Protein AF-A0A350X0D5-F1 (afdb_monomer)

Nearest PDB structures (foldseek):
  3cgc-assembly1_B  TM=9.652E-01  e=9.238E-04  Bacillus anthracis str. Ames
  6pfz-assembly2_A  TM=9.569E-01  e=2.882E-03  Archaeoglobus fulgidus DSM 4304
  6pfz-assembly1_D  TM=9.538E-01  e=4.486E-03  Archaeoglobus fulgidus DSM 4304
  7xi6-assembly1_B  TM=2.907E-01  e=1.413E+00  Saccharolobus solfataricus
  7xi6-assembly1_A  TM=2.735E-01  e=4.694E+00  Saccharolobus solfataricus

Foldseek 3Di:
DQDDPVVVVVVVVVVVCVVVVHPDDDPDAQSWDWDDDPPDIDIDGHDDPVRCVVVVHDDDDDWDWDWPDDPVDPPTDTDID

Sequence (81 aa):
KIPLAWGANRQGRLVADHINGLDAKFNGSLGTSVAKVFDLDVALTGLNERALQAANMPYEAITVHPNNHAGYYPGAAQLHL

Mean predicted aligned error: 3.64 Å

Structure (mmCIF, N/CA/C/O backbone):
data_AF-A0A350X0D5-F1
#
_entry.id   AF-A0A350X0D5-F1
#
loop_
_atom_site.group_PDB
_atom_site.id
_atom_site.type_symbol
_atom_site.label_atom_id
_atom_site.label_alt_id
_atom_site.label_comp_id
_atom_site.label_asym_id
_atom_site.label_entity_id
_atom_site.label_seq_id
_atom_site.pdbx_PDB_ins_code
_atom_site.Cartn_x
_atom_site.Cartn_y
_atom_site.Cartn_z
_atom_site.occupancy
_atom_site.B_iso_or_equiv
_atom_site.auth_seq_id
_atom_site.auth_comp_id
_atom_site.auth_asym_id
_atom_site.auth_atom_id
_atom_site.pdbx_PDB_model_num
ATOM 1 N N . LYS A 1 1 ? -15.486 3.644 3.528 1.00 64.62 1 LYS A N 1
ATOM 2 C CA . LYS A 1 1 ? -15.208 2.486 4.424 1.00 64.62 1 LYS A CA 1
ATOM 3 C C . LYS A 1 1 ? -14.404 1.459 3.633 1.00 64.62 1 LYS A C 1
ATOM 5 O O . LYS A 1 1 ? -14.641 1.373 2.437 1.00 64.62 1 LYS A O 1
ATOM 10 N N . ILE A 1 2 ? -13.484 0.722 4.264 1.00 85.06 2 ILE A N 1
ATOM 11 C CA . ILE A 1 2 ? -12.615 -0.263 3.594 1.00 85.06 2 ILE A CA 1
ATOM 12 C C . ILE A 1 2 ? -12.985 -1.667 4.106 1.00 85.06 2 ILE A C 1
ATOM 14 O O . ILE A 1 2 ? -12.556 -2.036 5.201 1.00 85.06 2 ILE A O 1
ATOM 18 N N . PRO A 1 3 ? -13.844 -2.419 3.397 1.00 88.31 3 PRO A N 1
ATOM 19 C CA . PRO A 1 3 ? -14.358 -3.699 3.878 1.00 88.31 3 PRO A CA 1
ATOM 20 C C . PRO A 1 3 ? -13.338 -4.826 3.644 1.00 88.31 3 PRO A C 1
ATOM 22 O O . PRO A 1 3 ? -13.401 -5.533 2.645 1.00 88.31 3 PRO A O 1
ATOM 25 N N . LEU A 1 4 ? -12.385 -4.988 4.566 1.00 92.69 4 LEU A N 1
ATOM 26 C CA . LEU A 1 4 ? -11.356 -6.036 4.511 1.00 92.69 4 LEU A CA 1
ATOM 27 C C . LEU A 1 4 ? -11.330 -6.867 5.797 1.00 92.69 4 LEU A C 1
ATO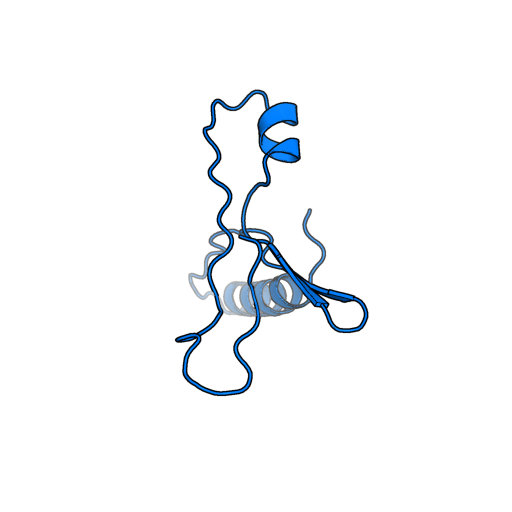M 29 O O . LEU A 1 4 ? -11.501 -6.335 6.897 1.00 92.69 4 LEU A O 1
ATOM 33 N N . ALA A 1 5 ? -11.033 -8.164 5.660 1.00 92.62 5 ALA A N 1
ATOM 34 C CA . ALA A 1 5 ? -11.001 -9.119 6.772 1.00 92.62 5 ALA A CA 1
ATOM 35 C C . ALA A 1 5 ? -10.027 -8.705 7.890 1.00 92.62 5 ALA A C 1
ATOM 37 O O . ALA A 1 5 ? -10.347 -8.804 9.073 1.00 92.62 5 ALA 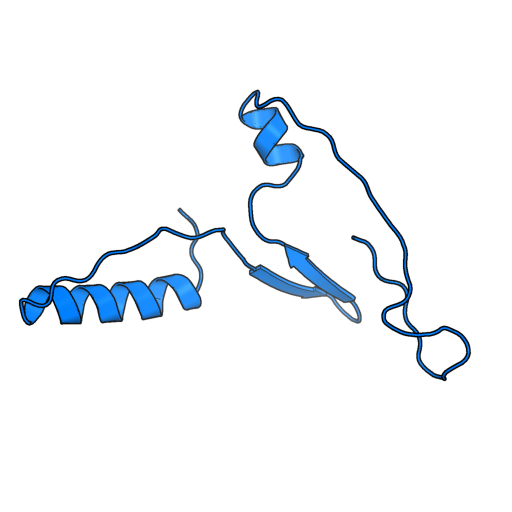A O 1
ATOM 38 N N . TRP A 1 6 ? -8.857 -8.173 7.520 1.00 89.81 6 TRP A N 1
ATOM 39 C CA . TRP A 1 6 ? -7.862 -7.690 8.480 1.00 89.81 6 TRP A CA 1
ATOM 40 C C . TRP A 1 6 ? -8.421 -6.597 9.403 1.00 89.81 6 TRP A C 1
ATOM 42 O O . TRP A 1 6 ? -8.223 -6.647 10.618 1.00 89.81 6 TRP A O 1
ATOM 52 N N . GLY A 1 7 ? -9.154 -5.631 8.834 1.00 91.88 7 GLY A N 1
ATOM 53 C CA . GLY A 1 7 ? -9.777 -4.545 9.591 1.00 91.88 7 GLY A CA 1
ATOM 54 C C . GLY A 1 7 ? -10.885 -5.060 10.504 1.00 91.88 7 GLY A C 1
ATOM 55 O O . GL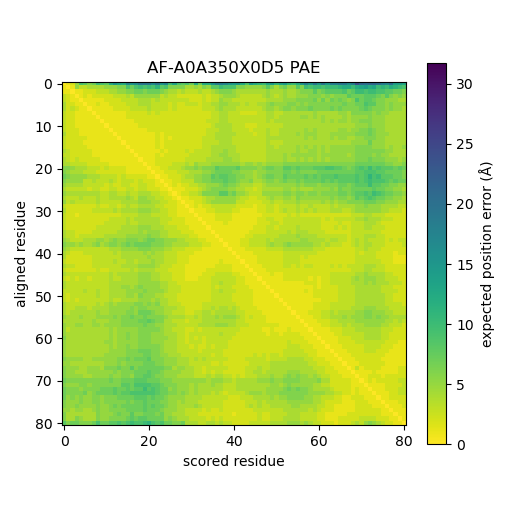Y A 1 7 ? -10.928 -4.683 11.673 1.00 91.88 7 GLY A O 1
ATOM 56 N N . ALA A 1 8 ? -11.713 -5.979 9.999 1.00 93.31 8 ALA A N 1
ATOM 57 C CA . ALA A 1 8 ? -12.805 -6.585 10.756 1.00 93.31 8 ALA A CA 1
ATOM 58 C C . ALA A 1 8 ? -12.306 -7.329 12.008 1.00 93.31 8 ALA A C 1
ATOM 60 O O . ALA A 1 8 ? -12.792 -7.067 13.106 1.00 93.31 8 ALA A O 1
ATOM 61 N N . ASN A 1 9 ? -11.286 -8.185 11.876 1.00 94.56 9 ASN A N 1
ATOM 62 C CA . ASN A 1 9 ? -10.752 -8.951 13.009 1.00 94.56 9 ASN A CA 1
ATOM 63 C C . ASN A 1 9 ? -10.140 -8.046 14.090 1.00 94.56 9 ASN A C 1
ATOM 65 O O . ASN A 1 9 ? -10.375 -8.247 15.283 1.00 94.56 9 ASN A O 1
ATOM 69 N N . ARG A 1 10 ? -9.383 -7.015 13.689 1.00 93.44 10 ARG A N 1
ATOM 70 C CA . ARG A 1 10 ? -8.782 -6.064 14.640 1.00 93.44 10 ARG A CA 1
ATOM 71 C C . ARG A 1 10 ? -9.825 -5.206 15.340 1.00 93.44 10 ARG A C 1
ATOM 73 O O . ARG A 1 10 ? -9.719 -4.989 16.541 1.00 93.44 10 ARG A O 1
ATOM 80 N N . GLN A 1 11 ? -10.834 -4.743 14.609 1.00 94.31 11 GLN A N 1
ATOM 81 C CA . GLN A 1 11 ? -11.931 -3.982 15.199 1.00 94.31 11 GLN A CA 1
ATOM 82 C C . GLN A 1 11 ? -12.781 -4.856 16.132 1.00 94.31 11 GLN A C 1
ATOM 84 O O . GLN A 1 11 ? -13.175 -4.384 17.191 1.00 94.31 11 GLN A O 1
ATOM 89 N N . GLY A 1 12 ? -12.983 -6.139 15.818 1.00 95.56 12 GLY A N 1
ATOM 90 C CA . GLY A 1 12 ? -13.625 -7.089 16.733 1.00 95.56 12 GLY A CA 1
ATOM 91 C C . GLY A 1 12 ? -12.842 -7.270 18.038 1.00 95.56 12 GLY A C 1
ATOM 92 O O . GLY A 1 12 ? -13.417 -7.197 19.123 1.00 95.56 12 GLY A O 1
ATOM 93 N N . ARG A 1 13 ? -11.512 -7.422 17.955 1.00 96.19 13 ARG A N 1
ATOM 94 C CA . ARG A 1 13 ? -10.647 -7.477 19.146 1.00 96.19 13 ARG A CA 1
ATOM 95 C C . ARG A 1 13 ? -10.711 -6.186 19.964 1.00 96.19 13 ARG A C 1
ATOM 97 O O . ARG A 1 13 ? -10.787 -6.269 21.187 1.00 96.19 13 ARG A O 1
ATOM 104 N N . LEU A 1 14 ? -10.715 -5.034 19.293 1.00 96.88 14 LEU A N 1
ATOM 105 C CA . LEU A 1 14 ? -10.820 -3.717 19.922 1.00 96.88 14 LEU A CA 1
ATOM 106 C C . LEU A 1 14 ? -12.124 -3.564 20.713 1.00 96.88 14 LEU A C 1
ATOM 108 O O . LEU A 1 14 ? -12.102 -3.074 21.835 1.00 96.88 14 LEU A O 1
ATOM 112 N N . VAL A 1 15 ? -13.246 -4.035 20.157 1.00 97.25 15 VAL A N 1
ATOM 113 C CA . VAL A 1 15 ? -14.531 -4.065 20.871 1.00 97.25 15 VAL A CA 1
ATOM 114 C C . VAL A 1 15 ? -14.413 -4.894 22.152 1.00 97.25 15 VAL A C 1
ATOM 116 O O . VAL A 1 15 ? -14.862 -4.449 23.205 1.00 97.25 15 VAL A O 1
ATOM 119 N N . ALA A 1 16 ? -13.766 -6.062 22.097 1.00 98.00 16 ALA A N 1
ATOM 120 C CA . ALA A 1 16 ? -13.534 -6.868 23.294 1.00 98.00 16 ALA A CA 1
ATOM 121 C C . ALA A 1 16 ? -12.637 -6.150 24.321 1.00 98.00 16 ALA A C 1
ATOM 123 O O . ALA A 1 16 ? -12.919 -6.225 25.513 1.00 98.00 16 ALA A O 1
ATOM 124 N N . ASP A 1 17 ? -11.597 -5.429 23.892 1.00 97.94 17 ASP A N 1
ATOM 125 C CA . ASP A 1 17 ? -10.759 -4.627 24.798 1.00 97.94 17 ASP A CA 1
ATOM 126 C C . ASP A 1 17 ? -11.568 -3.543 25.517 1.00 97.94 17 ASP A C 1
ATOM 128 O O . ASP A 1 17 ? -11.483 -3.422 26.739 1.00 97.94 17 ASP A O 1
ATOM 132 N N . HIS A 1 18 ? -12.413 -2.815 24.783 1.00 97.44 18 HIS A N 1
ATOM 133 C CA . HIS A 1 18 ? -13.284 -1.789 25.363 1.00 97.44 18 HIS A CA 1
ATOM 134 C C . HIS A 1 18 ? -14.297 -2.369 26.349 1.00 97.44 18 HIS A C 1
ATOM 136 O O . HIS A 1 18 ? -14.489 -1.798 27.419 1.00 97.44 18 HIS A O 1
ATOM 142 N N . ILE A 1 19 ? -14.899 -3.523 26.037 1.00 98.31 19 ILE A N 1
ATOM 143 C CA . ILE A 1 19 ? -15.812 -4.226 26.956 1.00 98.31 19 ILE A CA 1
ATOM 144 C C . ILE A 1 19 ? -15.101 -4.600 28.268 1.00 98.31 19 ILE A C 1
ATOM 146 O O . ILE A 1 19 ? -15.715 -4.552 29.330 1.00 98.31 19 ILE A O 1
ATOM 150 N N . ASN A 1 20 ? -13.808 -4.932 28.211 1.00 98.38 20 ASN A N 1
ATOM 151 C CA . ASN A 1 20 ? -13.004 -5.295 29.382 1.00 98.38 20 ASN A CA 1
ATOM 152 C C . ASN A 1 20 ? -12.327 -4.091 30.069 1.00 98.38 20 ASN A C 1
ATOM 154 O O . ASN A 1 20 ? -11.481 -4.283 30.940 1.00 98.38 20 ASN A O 1
ATOM 158 N N . GLY A 1 21 ? -12.674 -2.854 29.694 1.00 97.69 21 GLY A N 1
ATOM 159 C CA . GLY A 1 21 ? -12.139 -1.641 30.320 1.00 97.69 21 GLY A CA 1
ATOM 160 C C . GLY A 1 21 ? -10.663 -1.360 30.018 1.00 97.69 21 GLY A C 1
ATOM 161 O O . GLY A 1 21 ? -10.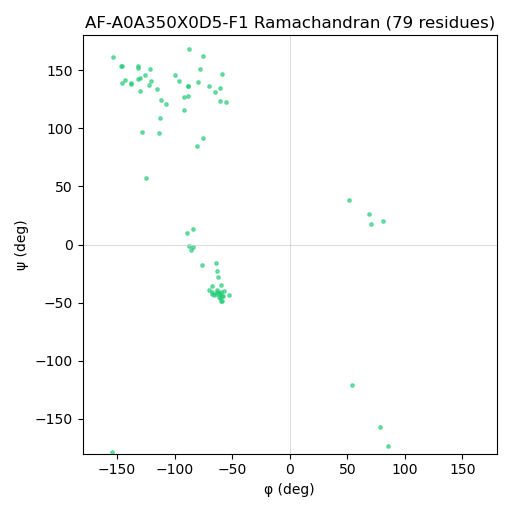034 -0.582 30.733 1.00 97.69 21 GLY A O 1
ATOM 162 N N . LEU A 1 22 ? -10.098 -1.983 28.979 1.00 98.00 22 LEU A N 1
ATOM 163 C CA . LEU A 1 22 ? -8.726 -1.727 28.548 1.00 98.00 22 LEU A CA 1
ATOM 164 C C . LEU A 1 22 ? -8.660 -0.444 27.707 1.00 98.00 22 LEU A C 1
ATOM 166 O O . LEU A 1 22 ? -9.512 -0.205 26.847 1.00 98.00 22 LEU A O 1
ATOM 170 N N . ASP A 1 23 ? -7.617 0.365 27.916 1.00 94.94 23 ASP A N 1
ATOM 171 C CA . ASP A 1 23 ? -7.339 1.528 27.065 1.00 94.94 23 ASP A CA 1
ATOM 172 C C . ASP A 1 23 ? -6.743 1.059 25.730 1.00 94.94 23 ASP A C 1
ATOM 174 O O . ASP A 1 23 ? -5.536 0.858 25.585 1.00 94.94 23 ASP A O 1
ATOM 178 N N . ALA A 1 24 ? -7.621 0.833 24.754 1.00 94.62 24 ALA A N 1
ATOM 179 C CA . ALA A 1 24 ? -7.262 0.409 23.410 1.00 94.62 24 ALA A CA 1
ATOM 180 C C . ALA A 1 24 ? -7.741 1.432 22.370 1.00 94.62 24 ALA A C 1
ATOM 182 O O . ALA A 1 24 ? -8.841 1.980 22.464 1.00 94.62 24 ALA A O 1
ATOM 183 N N . LYS A 1 25 ? -6.927 1.691 21.339 1.00 94.00 25 LYS A N 1
ATOM 184 C CA . LYS A 1 25 ? -7.220 2.689 20.295 1.00 94.00 25 LYS A CA 1
ATOM 185 C C . LYS A 1 25 ? -7.053 2.107 18.899 1.00 94.00 25 LYS A C 1
ATOM 187 O O . LYS A 1 25 ? -6.147 1.319 18.634 1.00 94.00 25 LYS A O 1
ATOM 192 N N . PHE A 1 26 ? -7.927 2.530 17.988 1.00 91.19 26 PHE A N 1
ATOM 193 C CA . PHE A 1 26 ? -7.796 2.225 16.569 1.00 91.19 26 PHE A CA 1
ATOM 194 C C . PHE A 1 26 ? -7.013 3.330 15.865 1.00 91.19 26 PHE A C 1
ATOM 196 O O . PHE A 1 26 ? -7.498 4.449 15.740 1.00 91.19 26 PHE A O 1
ATOM 203 N N . ASN A 1 27 ? -5.838 2.996 15.337 1.00 90.31 27 ASN A N 1
ATOM 204 C CA . ASN A 1 27 ? -4.961 3.958 14.658 1.00 90.31 27 ASN A CA 1
ATOM 205 C C . ASN A 1 27 ? -5.329 4.186 13.179 1.00 90.31 27 ASN A C 1
ATOM 207 O O . ASN A 1 27 ? -4.541 4.739 12.418 1.00 90.31 27 ASN A O 1
ATOM 211 N N . GLY A 1 28 ? -6.511 3.738 12.753 1.00 90.50 28 GLY A N 1
ATOM 212 C CA . GLY A 1 28 ? -6.937 3.804 11.361 1.00 90.50 28 GLY A CA 1
ATOM 213 C C . GLY A 1 28 ? -6.458 2.620 10.517 1.00 90.50 28 GLY A C 1
ATOM 214 O O . GLY A 1 28 ? -5.922 1.625 11.005 1.00 90.50 28 GLY A O 1
ATOM 215 N N . SER A 1 29 ? -6.709 2.720 9.215 1.00 91.69 29 SER A N 1
ATOM 216 C CA . SER A 1 29 ? -6.298 1.740 8.213 1.00 91.69 29 SER A CA 1
ATOM 217 C C . SER A 1 29 ? -5.788 2.477 6.985 1.00 91.69 29 SER A C 1
ATOM 219 O O . SER A 1 29 ? -6.409 3.442 6.548 1.00 91.69 29 SER A O 1
ATOM 221 N N . LEU A 1 30 ? -4.689 1.985 6.415 1.00 93.56 30 LEU A N 1
ATOM 222 C CA . LEU A 1 30 ? -4.144 2.483 5.152 1.00 93.56 30 LEU A CA 1
ATOM 223 C C . LEU A 1 30 ? -4.821 1.855 3.928 1.00 93.56 30 LEU A C 1
ATOM 225 O O . LEU A 1 30 ? -4.462 2.178 2.805 1.00 93.56 30 LEU A O 1
ATOM 229 N N . GLY A 1 31 ? -5.767 0.931 4.115 1.00 93.12 31 GLY A N 1
ATOM 230 C CA . GLY A 1 31 ? -6.387 0.230 2.992 1.00 93.12 31 GLY A CA 1
ATOM 231 C C . GLY A 1 31 ? -5.461 -0.735 2.258 1.00 93.12 31 GLY A C 1
ATOM 232 O O . GLY A 1 31 ? -5.680 -1.003 1.081 1.00 93.12 31 GLY A O 1
ATOM 233 N N . THR A 1 32 ? -4.441 -1.256 2.945 1.00 95.69 32 THR A N 1
ATOM 234 C CA . THR A 1 32 ? -3.533 -2.263 2.395 1.00 95.69 32 THR A CA 1
ATOM 235 C C . THR A 1 32 ? -4.319 -3.466 1.892 1.00 95.69 32 THR A C 1
ATOM 237 O O . THR A 1 32 ? -5.077 -4.084 2.645 1.00 95.69 32 THR A O 1
ATOM 240 N N . SER A 1 33 ? -4.144 -3.791 0.618 1.00 95.50 33 SER A N 1
ATOM 241 C CA . SER A 1 33 ? -4.853 -4.881 -0.042 1.00 95.50 33 SER A CA 1
ATOM 242 C C . SER A 1 33 ? -3.967 -5.531 -1.097 1.00 95.50 33 SER A C 1
ATOM 244 O O . SER A 1 33 ? -3.042 -4.906 -1.616 1.00 95.50 33 SER A O 1
ATOM 246 N N . VAL A 1 34 ? -4.237 -6.805 -1.375 1.00 96.94 34 VAL A N 1
ATOM 247 C CA . VAL A 1 34 ? -3.543 -7.597 -2.389 1.00 96.94 34 VAL A CA 1
ATOM 248 C C . VAL A 1 34 ? -4.545 -8.523 -3.066 1.00 96.94 34 VAL A C 1
ATOM 250 O O . VAL A 1 34 ? -5.445 -9.053 -2.410 1.00 96.94 34 VAL A O 1
ATOM 253 N N . ALA A 1 35 ? -4.393 -8.703 -4.371 1.00 97.38 35 ALA A N 1
ATOM 254 C CA . ALA A 1 35 ? -5.173 -9.633 -5.166 1.00 97.38 35 ALA A CA 1
ATOM 255 C C . ALA A 1 35 ? -4.263 -10.372 -6.148 1.00 97.38 35 ALA A C 1
ATOM 257 O O . ALA A 1 35 ? -3.394 -9.768 -6.776 1.00 97.38 35 ALA A O 1
ATOM 258 N N . LYS A 1 36 ? -4.509 -11.673 -6.305 1.00 97.69 36 LYS A N 1
ATOM 259 C CA . LYS A 1 36 ? -3.902 -12.481 -7.360 1.00 97.69 36 LYS A CA 1
ATOM 260 C C . LYS A 1 36 ? -4.768 -12.412 -8.612 1.00 97.69 36 LYS A C 1
ATOM 262 O O . LYS A 1 36 ? -5.968 -12.681 -8.548 1.00 97.69 36 LYS A O 1
ATOM 267 N N . VAL A 1 37 ? -4.160 -12.072 -9.740 1.00 98.00 37 VAL A N 1
ATOM 268 C CA . VAL A 1 37 ? -4.799 -11.970 -11.054 1.00 98.00 37 VAL A CA 1
ATOM 269 C C . VAL A 1 37 ? -3.975 -12.798 -12.032 1.00 98.00 37 VAL A C 1
ATOM 271 O O . VAL A 1 37 ? -2.957 -12.342 -12.546 1.00 98.00 37 VAL A O 1
ATOM 274 N N . PHE A 1 38 ? -4.405 -14.041 -12.261 1.00 97.31 38 PHE A N 1
ATOM 275 C CA . PHE A 1 38 ? -3.609 -15.048 -12.973 1.00 97.31 38 PHE A CA 1
ATOM 276 C C . PHE A 1 38 ? -2.224 -15.212 -12.317 1.00 97.31 38 PHE A C 1
ATOM 278 O O . PHE A 1 38 ? -2.128 -15.516 -11.122 1.00 97.31 38 PHE A O 1
ATOM 285 N N . ASP A 1 39 ? -1.159 -14.973 -13.077 1.00 95.94 39 ASP A N 1
ATOM 286 C CA . ASP A 1 39 ? 0.226 -15.069 -12.622 1.00 95.94 39 ASP A CA 1
ATOM 287 C C . ASP A 1 39 ? 0.737 -13.785 -11.955 1.00 95.94 39 ASP A C 1
ATOM 289 O O . ASP A 1 39 ? 1.840 -13.780 -11.417 1.00 95.94 39 ASP A O 1
ATOM 293 N N . LEU A 1 40 ? -0.060 -12.711 -11.943 1.00 96.56 40 LEU A N 1
ATOM 294 C CA . LEU A 1 40 ? 0.307 -11.440 -11.325 1.00 96.56 40 LEU A CA 1
ATOM 295 C C . LEU A 1 40 ? -0.245 -11.331 -9.906 1.00 96.56 40 LEU A C 1
ATOM 297 O O . LEU A 1 40 ? -1.397 -11.676 -9.643 1.00 96.56 40 LEU A O 1
ATOM 301 N N . ASP A 1 41 ? 0.558 -10.761 -9.017 1.00 97.75 41 ASP A N 1
ATOM 302 C CA . ASP A 1 41 ? 0.111 -10.296 -7.711 1.00 97.75 41 ASP A CA 1
ATOM 303 C C . ASP A 1 41 ? 0.077 -8.763 -7.737 1.00 97.75 41 ASP A C 1
ATOM 305 O O . ASP A 1 41 ? 1.083 -8.107 -8.008 1.00 97.75 41 ASP A O 1
ATOM 309 N N . VAL A 1 42 ? -1.098 -8.185 -7.483 1.00 97.56 42 VAL A N 1
ATOM 310 C CA . VAL A 1 42 ? -1.321 -6.734 -7.480 1.00 97.56 42 VAL A CA 1
ATOM 311 C C . VAL A 1 42 ? -1.610 -6.297 -6.057 1.00 97.56 42 VAL A C 1
ATOM 313 O O . VAL A 1 42 ? -2.538 -6.803 -5.425 1.00 97.56 42 VAL A O 1
ATOM 316 N N . ALA A 1 43 ? -0.833 -5.346 -5.550 1.00 97.00 43 ALA A N 1
ATOM 317 C CA . ALA A 1 43 ? -0.972 -4.837 -4.196 1.00 97.00 43 ALA A CA 1
ATOM 318 C C . ALA A 1 43 ? -0.986 -3.310 -4.178 1.00 97.00 43 ALA A C 1
ATOM 320 O O . ALA A 1 43 ? -0.393 -2.657 -5.033 1.00 97.00 43 ALA A O 1
ATOM 321 N N . LEU A 1 44 ? -1.656 -2.744 -3.178 1.00 96.12 44 LEU A N 1
ATOM 322 C CA . LEU A 1 44 ? -1.631 -1.310 -2.906 1.00 96.12 44 LEU A CA 1
ATOM 323 C C . LEU A 1 44 ? -1.717 -1.052 -1.404 1.00 96.12 44 LEU A C 1
ATOM 325 O O . LEU A 1 44 ? -2.286 -1.842 -0.646 1.00 96.12 44 LEU A O 1
ATOM 329 N N . THR A 1 45 ? -1.183 0.084 -0.976 1.00 96.00 45 THR A N 1
ATOM 330 C CA . THR A 1 45 ? -1.343 0.602 0.381 1.00 96.00 45 THR A CA 1
ATOM 331 C C . THR A 1 45 ? -1.408 2.124 0.327 1.00 96.00 45 THR A C 1
ATOM 333 O O . THR A 1 45 ? -0.661 2.745 -0.422 1.00 96.00 45 THR A O 1
ATOM 336 N N . GLY A 1 46 ? -2.298 2.734 1.107 1.00 95.69 46 GLY A N 1
ATOM 337 C CA . GLY A 1 46 ? -2.529 4.176 1.074 1.00 95.69 46 GLY A CA 1
ATOM 338 C C . GLY A 1 46 ? -3.389 4.630 -0.109 1.00 95.69 46 GLY A C 1
ATOM 339 O O . GLY A 1 46 ? -4.198 3.874 -0.651 1.00 95.69 46 GLY A O 1
ATOM 340 N N . LEU A 1 47 ? -3.246 5.906 -0.468 1.00 96.06 47 LEU A N 1
ATOM 341 C CA . LEU A 1 47 ? -3.973 6.523 -1.573 1.00 96.06 47 LEU A CA 1
ATOM 342 C C . LEU A 1 47 ? -3.203 6.336 -2.880 1.00 96.06 47 LEU A C 1
ATOM 344 O O . LEU A 1 47 ? -1.997 6.553 -2.928 1.00 96.06 47 LEU A O 1
ATOM 348 N N . ASN A 1 48 ? -3.919 5.983 -3.944 1.00 95.62 48 ASN A N 1
ATOM 349 C CA . ASN A 1 48 ? -3.384 6.038 -5.300 1.00 95.62 48 ASN A CA 1
ATOM 350 C C . ASN A 1 48 ? -3.600 7.430 -5.916 1.00 95.62 48 ASN A C 1
ATOM 352 O O . ASN A 1 48 ? -4.387 8.235 -5.408 1.00 95.62 48 ASN A O 1
ATOM 356 N N . GLU A 1 49 ? -2.942 7.687 -7.045 1.00 97.25 49 GLU A N 1
ATOM 357 C CA . GLU A 1 49 ? -3.036 8.958 -7.774 1.00 97.25 49 GLU A CA 1
ATOM 358 C C . GLU A 1 49 ? -4.482 9.364 -8.071 1.00 97.25 49 GLU A C 1
ATOM 360 O O . GLU A 1 49 ? -4.870 10.502 -7.831 1.00 97.25 49 GLU A O 1
ATOM 365 N N . ARG A 1 50 ? -5.324 8.416 -8.503 1.00 96.56 50 ARG A N 1
ATOM 366 C CA . ARG A 1 50 ? -6.740 8.679 -8.795 1.00 96.56 50 ARG A CA 1
ATOM 367 C C . ARG A 1 50 ? -7.497 9.207 -7.571 1.00 96.56 50 ARG A C 1
ATOM 369 O O . ARG A 1 50 ? -8.336 10.096 -7.708 1.00 96.56 50 ARG A O 1
ATOM 376 N N . ALA A 1 51 ? -7.232 8.659 -6.386 1.00 96.19 51 ALA A N 1
ATOM 377 C CA . ALA A 1 51 ? -7.851 9.116 -5.146 1.00 96.19 51 ALA A CA 1
ATOM 378 C C . ALA A 1 51 ? -7.330 10.500 -4.722 1.00 96.19 51 ALA A C 1
ATOM 380 O O . ALA A 1 51 ? -8.122 11.331 -4.282 1.00 96.19 51 ALA A O 1
ATOM 381 N N . LEU A 1 52 ? -6.030 10.764 -4.896 1.00 97.50 52 LEU A N 1
ATOM 382 C CA . LEU A 1 52 ? -5.415 12.067 -4.603 1.00 97.50 52 LEU A CA 1
ATOM 383 C C . LEU A 1 52 ? -5.943 13.168 -5.532 1.00 97.50 52 LEU A C 1
ATOM 385 O O . LEU A 1 52 ? -6.313 14.243 -5.058 1.00 97.50 52 LEU A O 1
ATOM 389 N N . GLN A 1 53 ? -6.072 12.868 -6.827 1.00 97.94 53 GLN A N 1
ATOM 390 C 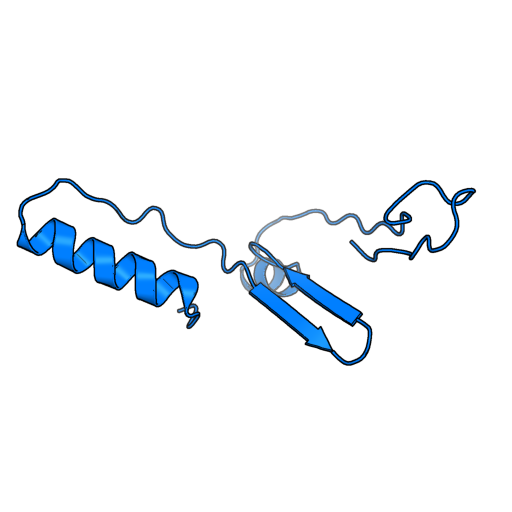CA . GLN A 1 53 ? -6.694 13.747 -7.821 1.00 97.94 53 GLN A CA 1
ATOM 391 C C . GLN A 1 53 ? -8.140 14.078 -7.440 1.00 97.94 53 GLN A C 1
ATOM 393 O O . GLN A 1 53 ? -8.515 15.246 -7.395 1.00 97.94 53 GLN A O 1
ATOM 398 N N . ALA A 1 54 ? -8.946 13.066 -7.098 1.00 97.81 54 ALA A N 1
ATOM 399 C CA . ALA A 1 54 ? -10.335 13.270 -6.680 1.00 97.81 54 ALA A CA 1
ATOM 400 C C . ALA A 1 54 ? -10.460 14.109 -5.394 1.00 97.81 54 ALA A C 1
ATOM 402 O O . ALA A 1 54 ? -11.460 14.799 -5.201 1.00 97.81 54 ALA A O 1
ATOM 403 N N . ALA A 1 55 ? -9.449 14.059 -4.524 1.00 97.50 55 ALA A N 1
ATOM 404 C CA . ALA A 1 55 ? -9.379 14.842 -3.297 1.00 97.50 55 ALA A CA 1
ATOM 405 C C . ALA A 1 55 ? -8.757 16.242 -3.486 1.00 97.50 55 ALA A C 1
ATOM 407 O O . ALA A 1 55 ? -8.672 16.986 -2.511 1.00 97.50 55 ALA A O 1
ATOM 408 N N . ASN A 1 56 ? -8.329 16.611 -4.703 1.00 97.94 56 ASN A N 1
ATOM 409 C CA . ASN A 1 56 ? -7.567 17.835 -4.991 1.00 97.94 56 ASN A CA 1
ATOM 410 C C . ASN A 1 56 ? -6.333 18.005 -4.084 1.00 97.94 56 ASN A C 1
ATOM 412 O O . ASN A 1 56 ? -6.016 19.109 -3.638 1.00 97.94 56 ASN A O 1
ATOM 416 N N . MET A 1 57 ? -5.644 16.901 -3.787 1.00 98.19 57 MET A N 1
ATOM 417 C CA . MET A 1 57 ? -4.423 16.915 -2.986 1.00 98.19 57 MET A CA 1
ATOM 418 C C . MET A 1 57 ? -3.197 17.041 -3.901 1.00 98.19 57 MET A C 1
ATOM 420 O O . MET A 1 57 ? -3.060 16.224 -4.811 1.00 98.19 57 MET A O 1
ATOM 424 N N . PRO A 1 58 ? -2.293 18.015 -3.678 1.00 98.06 58 PRO A N 1
ATOM 425 C CA . PRO A 1 58 ? -1.028 18.092 -4.405 1.00 98.06 58 PRO A CA 1
ATOM 426 C C . PRO A 1 58 ? -0.180 16.840 -4.163 1.00 98.06 58 PRO A C 1
ATOM 428 O O . PRO A 1 58 ? -0.042 16.404 -3.018 1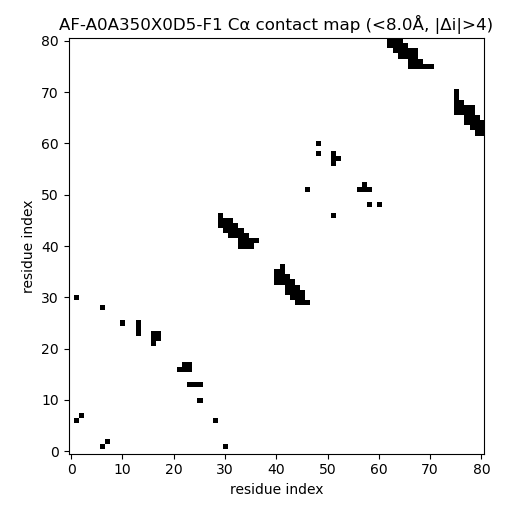.00 98.06 58 PRO A O 1
ATOM 431 N N . TYR A 1 59 ? 0.390 16.269 -5.223 1.00 98.00 59 TYR A N 1
ATOM 432 C CA . TYR A 1 59 ? 1.247 15.089 -5.136 1.00 98.00 59 TYR A CA 1
ATOM 433 C C . TYR A 1 59 ? 2.244 15.031 -6.301 1.00 98.00 59 TYR A C 1
ATOM 435 O O . TYR A 1 59 ? 2.039 15.655 -7.341 1.00 98.00 59 TYR A O 1
ATOM 443 N N . GLU A 1 60 ? 3.294 14.236 -6.120 1.00 98.06 60 GLU A N 1
ATOM 444 C CA . GLU A 1 60 ? 4.202 13.788 -7.176 1.00 98.06 60 GLU A CA 1
ATOM 445 C C . GLU A 1 60 ? 4.184 12.256 -7.211 1.00 98.06 60 GLU A C 1
ATOM 447 O O . GLU A 1 60 ? 3.939 11.611 -6.187 1.00 98.06 60 GLU A O 1
ATOM 452 N N . ALA A 1 61 ? 4.426 11.671 -8.382 1.00 97.06 61 ALA A N 1
ATOM 453 C CA . ALA A 1 61 ? 4.460 10.227 -8.569 1.00 97.06 61 ALA A CA 1
ATOM 454 C C . ALA A 1 61 ? 5.713 9.814 -9.345 1.00 97.06 61 ALA A C 1
ATOM 456 O O . ALA A 1 61 ? 6.150 10.500 -10.270 1.00 97.06 61 ALA A O 1
ATOM 457 N N . ILE A 1 62 ? 6.282 8.677 -8.954 1.00 97.69 62 ILE A N 1
ATOM 458 C CA . ILE A 1 62 ? 7.411 8.033 -9.622 1.00 97.69 62 ILE A CA 1
ATOM 459 C C . ILE A 1 62 ? 7.024 6.571 -9.823 1.00 97.69 62 ILE A C 1
ATOM 461 O O . ILE A 1 62 ? 6.593 5.924 -8.873 1.00 97.69 62 ILE A O 1
ATOM 465 N N . THR A 1 63 ? 7.218 6.063 -11.039 1.00 97.50 63 THR A N 1
ATOM 466 C CA . THR A 1 63 ? 7.009 4.653 -11.385 1.00 97.50 63 THR A CA 1
ATOM 467 C C . THR A 1 63 ? 8.338 4.023 -11.771 1.00 97.50 63 THR A C 1
ATOM 469 O O . THR A 1 63 ? 9.106 4.611 -12.540 1.00 97.50 63 THR A O 1
ATOM 472 N N . VAL A 1 64 ? 8.624 2.832 -11.249 1.00 97.81 64 VAL A N 1
ATOM 473 C CA . VAL A 1 64 ? 9.878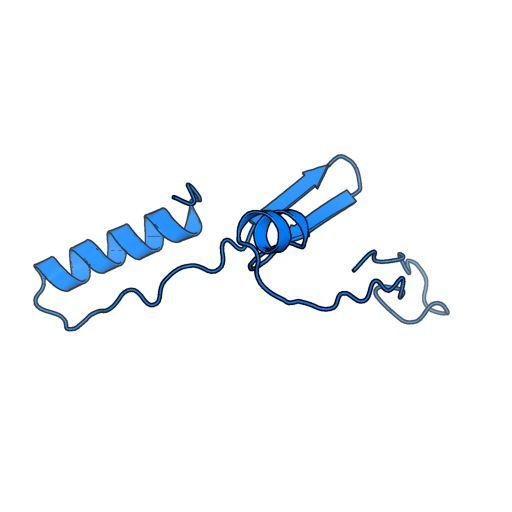 2.113 -11.519 1.00 97.81 64 VAL A CA 1
ATOM 474 C C . VAL A 1 64 ? 9.634 0.654 -11.889 1.00 97.81 64 VAL A C 1
ATOM 476 O O . VAL A 1 64 ? 8.650 0.036 -11.483 1.00 97.81 64 VAL A O 1
ATOM 479 N N . HIS A 1 65 ? 10.577 0.087 -12.649 1.00 97.81 65 HIS A N 1
ATOM 480 C CA . HIS A 1 65 ? 10.507 -1.295 -13.132 1.00 97.81 65 HIS A CA 1
ATOM 481 C C . HIS A 1 65 ? 11.738 -2.147 -12.767 1.00 97.81 65 HIS A C 1
ATOM 483 O O . HIS A 1 65 ? 12.424 -2.653 -13.663 1.00 97.81 65 HIS A O 1
ATOM 489 N N . PRO A 1 66 ? 12.081 -2.282 -11.469 1.00 97.44 66 PRO A N 1
ATOM 490 C CA . PRO A 1 66 ? 13.204 -3.103 -11.037 1.00 97.44 66 PRO A CA 1
ATOM 491 C C . PRO A 1 66 ? 12.860 -4.594 -11.108 1.00 97.44 66 PRO A C 1
ATOM 493 O O . PRO A 1 66 ? 11.696 -4.983 -11.098 1.00 97.44 66 PRO A O 1
ATOM 496 N N . ASN A 1 67 ? 13.878 -5.450 -11.095 1.00 98.19 67 ASN A N 1
ATOM 497 C CA . ASN A 1 67 ? 13.671 -6.870 -10.821 1.00 98.19 67 ASN A CA 1
ATOM 498 C C . ASN A 1 67 ? 13.482 -7.105 -9.315 1.00 98.19 67 ASN A C 1
ATOM 500 O O . ASN A 1 67 ? 14.048 -6.385 -8.491 1.00 98.19 67 ASN A O 1
ATOM 504 N N . ASN A 1 68 ? 12.729 -8.145 -8.956 1.00 96.44 68 ASN A N 1
ATOM 505 C CA . ASN A 1 68 ? 12.543 -8.582 -7.569 1.00 96.44 68 ASN A CA 1
ATOM 506 C C . ASN A 1 68 ? 13.848 -9.045 -6.890 1.00 96.44 68 ASN A C 1
ATOM 508 O O . ASN A 1 68 ? 13.938 -9.029 -5.664 1.00 96.44 68 ASN A O 1
ATOM 512 N N . HIS A 1 69 ? 14.853 -9.452 -7.671 1.00 97.56 69 HIS A N 1
ATOM 513 C CA . HIS A 1 69 ? 16.214 -9.751 -7.223 1.00 97.56 69 HIS A CA 1
ATOM 514 C C . HIS A 1 69 ? 17.233 -9.562 -8.363 1.00 97.56 69 HIS A C 1
ATOM 516 O O . HIS A 1 69 ? 16.892 -9.110 -9.459 1.00 97.56 69 HIS A O 1
ATOM 522 N N . ALA A 1 70 ? 18.512 -9.838 -8.090 1.00 97.44 70 ALA A N 1
ATOM 523 C CA . ALA A 1 70 ? 19.600 -9.627 -9.040 1.00 97.44 70 ALA A CA 1
ATOM 524 C C . ALA A 1 70 ? 19.413 -10.455 -10.325 1.00 97.44 70 ALA A C 1
ATOM 526 O O . ALA A 1 70 ? 19.360 -11.679 -10.287 1.00 97.44 70 ALA A O 1
ATOM 527 N N . GL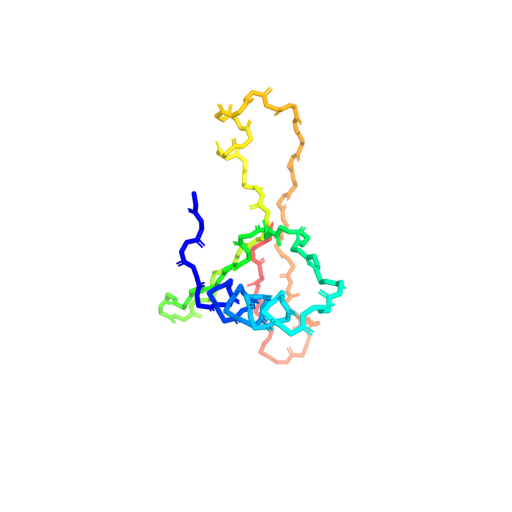Y A 1 71 ? 19.402 -9.788 -11.483 1.00 96.81 71 GLY A N 1
ATOM 528 C CA . GLY A 1 71 ? 19.044 -10.416 -12.762 1.00 96.81 71 GLY A CA 1
ATOM 529 C C . GLY A 1 71 ? 19.982 -11.524 -13.259 1.00 96.81 71 GLY A C 1
ATOM 530 O O . GLY A 1 71 ? 19.594 -12.281 -14.141 1.00 96.81 71 GLY A O 1
ATOM 531 N N . TYR A 1 72 ? 21.198 -11.641 -12.712 1.00 96.19 72 TYR A N 1
ATOM 532 C CA . TYR A 1 72 ? 22.095 -12.757 -13.035 1.00 96.19 72 TYR A CA 1
ATOM 533 C C . TYR A 1 72 ? 21.687 -14.068 -12.345 1.00 96.19 72 TYR A C 1
ATOM 535 O O . TYR A 1 72 ? 22.159 -15.132 -12.744 1.00 96.19 72 TYR A O 1
ATOM 543 N N . TYR A 1 73 ? 20.853 -14.013 -11.299 1.00 96.56 73 TYR A N 1
ATOM 544 C CA . TYR A 1 73 ? 20.337 -15.203 -10.635 1.00 96.56 73 TYR A CA 1
ATOM 545 C C . TYR A 1 73 ? 19.045 -15.668 -11.334 1.00 96.56 73 TYR A C 1
ATOM 547 O O . TYR A 1 73 ? 18.201 -14.833 -11.672 1.00 96.56 73 TYR A O 1
ATOM 555 N N . PRO A 1 74 ? 18.853 -16.978 -11.580 1.00 97.56 74 PRO A N 1
ATOM 556 C CA . PRO A 1 74 ? 17.666 -17.473 -12.277 1.00 97.56 74 PRO A CA 1
ATOM 557 C C . PRO A 1 74 ? 16.347 -17.105 -11.581 1.00 97.56 74 PRO A C 1
ATOM 559 O O . PRO A 1 74 ? 16.259 -17.071 -10.356 1.00 97.56 74 PRO A O 1
ATOM 562 N N . GLY A 1 75 ? 15.295 -16.877 -12.375 1.00 96.81 75 GLY A N 1
ATOM 563 C CA . GLY A 1 75 ? 13.945 -16.599 -11.867 1.00 96.81 75 GLY A CA 1
ATOM 564 C C . GLY A 1 75 ? 13.708 -15.152 -11.425 1.00 96.81 75 GLY A C 1
ATOM 565 O O . GLY A 1 75 ? 12.805 -14.903 -10.628 1.00 96.81 75 GLY A O 1
ATOM 566 N N . ALA A 1 76 ? 14.523 -14.198 -11.884 1.00 97.31 76 ALA A N 1
ATOM 567 C CA . ALA A 1 76 ? 14.242 -12.777 -11.700 1.00 97.31 76 ALA A CA 1
ATOM 568 C C . ALA A 1 76 ? 12.976 -12.387 -12.473 1.00 97.31 76 ALA A C 1
ATOM 570 O O . ALA A 1 76 ? 12.836 -12.702 -13.655 1.00 97.31 76 ALA A O 1
ATOM 571 N N . ALA A 1 77 ? 12.066 -11.696 -11.795 1.00 96.75 77 ALA A N 1
ATOM 572 C CA . ALA A 1 77 ? 10.835 -11.172 -12.366 1.00 96.75 77 ALA A CA 1
ATOM 573 C C . ALA A 1 77 ? 10.794 -9.657 -12.172 1.00 96.75 77 ALA A C 1
ATOM 575 O O . ALA A 1 77 ? 11.142 -9.150 -11.101 1.00 96.75 77 ALA A O 1
ATOM 576 N N . GLN A 1 78 ? 10.372 -8.937 -13.208 1.00 97.12 78 GLN A N 1
ATOM 577 C CA . GLN A 1 78 ? 10.191 -7.495 -13.135 1.00 97.12 78 GLN A CA 1
ATOM 578 C C . GLN A 1 78 ? 8.995 -7.158 -12.238 1.00 97.12 78 GLN A C 1
ATOM 580 O O . GLN A 1 78 ? 7.939 -7.784 -12.319 1.00 97.12 78 GLN A O 1
ATOM 585 N N . LEU A 1 79 ? 9.174 -6.154 -11.388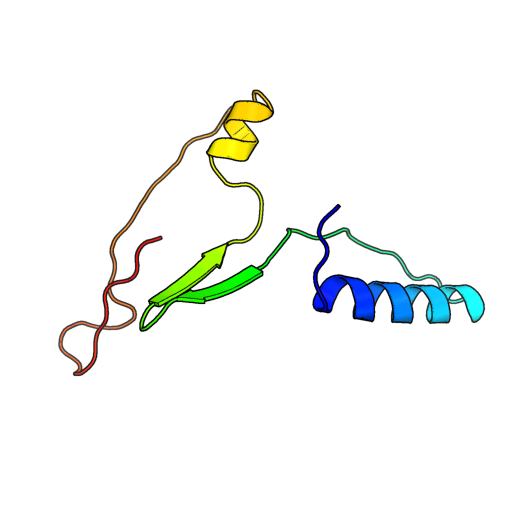 1.00 97.38 79 LEU A N 1
ATOM 586 C CA . LEU A 1 79 ? 8.127 -5.533 -10.590 1.00 97.38 79 LEU A CA 1
ATOM 587 C C . LEU A 1 79 ? 7.684 -4.240 -11.275 1.00 97.38 79 LEU A C 1
ATOM 589 O O . LEU A 1 79 ? 8.501 -3.538 -11.866 1.00 97.38 79 LEU A O 1
ATOM 593 N N . HIS A 1 80 ? 6.404 -3.902 -11.163 1.00 96.44 80 HIS A N 1
ATOM 594 C CA . HIS A 1 80 ? 5.877 -2.594 -11.548 1.00 96.44 80 HIS A CA 1
ATOM 595 C C . HIS A 1 80 ? 5.438 -1.892 -10.264 1.00 96.44 80 HIS A C 1
ATOM 597 O O . HIS A 1 80 ? 4.486 -2.344 -9.626 1.00 96.44 80 HIS A O 1
ATOM 603 N N . LEU A 1 81 ? 6.183 -0.860 -9.861 1.00 92.69 81 LEU A N 1
ATOM 604 C CA . LEU A 1 81 ? 5.969 -0.103 -8.624 1.00 92.69 81 LEU A CA 1
ATOM 605 C C . LEU A 1 81 ? 5.604 1.341 -8.945 1.00 92.69 81 LEU A C 1
ATOM 607 O O . LEU A 1 81 ? 6.303 1.922 -9.809 1.00 92.69 81 LEU A O 1
#

Radius of gyration: 18.46 Å; Cα contacts (8 Å, |Δi|>4): 67; chains: 1; bounding box: 38×36×44 Å

Solvent-accessible surface area (backbone atoms only — not comparable to full-atom values): 5420 Å² total; per-residue (Å²): 138,77,95,44,72,72,56,50,56,53,51,53,52,46,52,53,34,52,76,70,71,45,97,73,83,84,93,75,79,54,66,69,48,74,48,78,56,88,94,43,78,50,70,52,64,56,80,52,69,72,56,34,57,76,66,73,50,91,82,86,87,81,76,50,72,51,54,80,46,66,76,90,46,90,88,50,45,78,41,85,82

Secondary structure (DSSP, 8-state):
----HHHHHHHHHHHHHHHTT-----------EEEEETTEEEEE-S--HHHHHHTT----------BSS-TTSTT--B---

pLDDT: mean 95.51, std 4.3, range [64.62, 98.38]